Protein AF-A0A9D6FBC2-F1 (afdb_monomer_lite)

Foldseek 3Di:
DQVLLVHDPVVVVCCVVVVDPDDPVSLCSVCVVVVHHSCVVVVVD

Structure (mmCIF, N/CA/C/O backbone):
data_AF-A0A9D6FBC2-F1
#
_entry.id   AF-A0A9D6FBC2-F1
#
loop_
_atom_site.group_PDB
_atom_site.id
_atom_site.type_symbol
_atom_site.label_atom_id
_atom_site.label_alt_id
_atom_site.label_comp_id
_atom_site.label_asym_id
_atom_site.label_entity_id
_atom_site.label_seq_id
_atom_site.pdbx_PDB_ins_code
_atom_site.Cartn_x
_atom_site.Cartn_y
_atom_site.Cartn_z
_atom_site.occupancy
_atom_site.B_iso_or_equiv
_atom_site.auth_seq_id
_atom_site.auth_comp_id
_atom_site.auth_asym_id
_atom_site.auth_atom_id
_atom_site.pdbx_PDB_model_num
ATOM 1 N N . MET A 1 1 ? 3.880 13.315 -6.558 1.00 63.06 1 MET A N 1
ATOM 2 C CA . MET A 1 1 ? 3.184 12.244 -5.808 1.00 63.06 1 MET A CA 1
ATOM 3 C C . MET A 1 1 ? 4.111 11.052 -5.621 1.00 63.06 1 MET A C 1
ATOM 5 O O . MET A 1 1 ? 4.526 10.826 -4.498 1.00 63.06 1 MET A O 1
ATOM 9 N N . ALA A 1 2 ? 4.525 10.382 -6.704 1.00 66.12 2 ALA A N 1
ATOM 10 C CA . ALA A 1 2 ? 5.402 9.206 -6.667 1.00 66.12 2 ALA A CA 1
ATOM 11 C C . ALA A 1 2 ? 6.686 9.396 -5.829 1.00 66.12 2 ALA A C 1
ATOM 13 O O . ALA A 1 2 ? 6.883 8.674 -4.861 1.00 66.12 2 ALA A O 1
ATOM 14 N N . GLU A 1 3 ? 7.483 10.438 -6.094 1.00 70.31 3 GLU A N 1
ATOM 15 C CA . GLU A 1 3 ? 8.710 10.732 -5.320 1.00 70.31 3 GLU A CA 1
ATOM 16 C C . GLU A 1 3 ? 8.458 10.995 -3.834 1.00 70.31 3 GLU A C 1
ATOM 18 O O . GLU A 1 3 ? 9.269 10.631 -2.992 1.00 70.31 3 GLU A O 1
ATOM 23 N N . ARG A 1 4 ? 7.305 11.579 -3.494 1.00 67.69 4 ARG A N 1
ATOM 24 C CA . ARG A 1 4 ? 6.940 11.895 -2.107 1.00 67.69 4 ARG A CA 1
ATOM 25 C C . ARG A 1 4 ? 6.656 10.638 -1.279 1.00 67.69 4 ARG A C 1
ATOM 27 O O . ARG A 1 4 ? 6.704 10.696 -0.058 1.00 67.69 4 ARG A O 1
ATOM 34 N N . PHE A 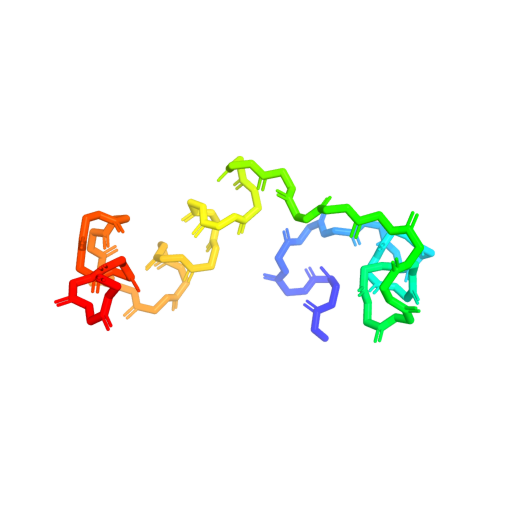1 5 ? 6.367 9.529 -1.955 1.00 71.94 5 PHE A N 1
ATOM 35 C CA . PHE A 1 5 ? 6.068 8.228 -1.367 1.00 71.94 5 PHE A CA 1
ATOM 36 C C . PHE A 1 5 ? 7.095 7.155 -1.772 1.00 71.94 5 PHE A C 1
ATOM 38 O O . PHE A 1 5 ? 6.851 5.973 -1.558 1.00 71.94 5 PHE A O 1
ATOM 45 N N . GLY A 1 6 ? 8.221 7.541 -2.391 1.00 75.12 6 GLY A N 1
ATOM 46 C CA . GLY A 1 6 ? 9.245 6.599 -2.860 1.00 75.12 6 GLY A CA 1
ATOM 47 C C . GLY A 1 6 ? 8.762 5.610 -3.930 1.00 75.12 6 GLY A C 1
ATOM 48 O O . GLY A 1 6 ? 9.352 4.547 -4.091 1.00 75.12 6 GLY A O 1
ATOM 49 N N . LEU A 1 7 ? 7.680 5.932 -4.644 1.00 79.94 7 LEU A N 1
ATOM 50 C CA . LEU A 1 7 ? 7.094 5.064 -5.663 1.00 79.94 7 LEU A CA 1
ATOM 51 C C . LEU A 1 7 ? 7.766 5.276 -7.015 1.00 79.94 7 LEU A C 1
ATOM 53 O O . LEU A 1 7 ? 8.069 6.409 -7.400 1.00 79.94 7 LEU A O 1
ATOM 57 N N . ASP A 1 8 ? 7.893 4.196 -7.783 1.00 85.19 8 ASP A N 1
ATOM 58 C CA . ASP A 1 8 ? 8.204 4.310 -9.201 1.00 85.19 8 ASP A CA 1
ATOM 59 C C . ASP A 1 8 ? 7.068 5.043 -9.937 1.00 85.19 8 ASP A C 1
ATOM 61 O O . ASP A 1 8 ? 5.874 4.811 -9.715 1.00 85.19 8 ASP A O 1
ATOM 65 N N . ARG A 1 9 ? 7.444 5.966 -10.823 1.00 84.88 9 ARG A N 1
ATOM 66 C CA . ARG A 1 9 ? 6.489 6.824 -11.537 1.00 84.88 9 ARG A CA 1
ATOM 67 C C . ARG A 1 9 ? 5.620 6.009 -12.496 1.00 84.88 9 ARG A C 1
ATOM 69 O O . ARG A 1 9 ? 4.441 6.315 -12.649 1.00 84.88 9 ARG A O 1
ATOM 76 N N . SER A 1 10 ? 6.186 4.970 -13.108 1.00 87.25 10 SER A N 1
ATOM 77 C CA . SER A 1 10 ? 5.475 4.072 -14.025 1.00 87.25 10 SER A CA 1
ATOM 78 C C . SER A 1 10 ? 4.504 3.184 -13.255 1.00 87.25 10 SER A C 1
ATOM 80 O O . SER A 1 10 ? 3.367 3.011 -13.684 1.00 87.25 10 SER A O 1
ATOM 82 N N . TYR A 1 11 ? 4.911 2.705 -12.076 1.00 85.88 11 TYR A N 1
ATOM 83 C CA . TYR A 1 11 ? 4.028 1.981 -11.162 1.00 85.88 11 TYR A CA 1
ATOM 84 C C . TYR A 1 11 ? 2.793 2.807 -10.775 1.00 85.88 11 TYR A C 1
ATOM 86 O O . TYR A 1 11 ? 1.667 2.325 -10.903 1.00 85.88 11 TYR A O 1
ATOM 94 N N . LEU A 1 12 ? 2.988 4.062 -10.349 1.00 84.50 12 LEU A N 1
ATOM 95 C CA . LEU A 1 12 ? 1.870 4.947 -10.008 1.00 84.50 12 LEU A CA 1
ATOM 96 C C . LEU A 1 12 ? 0.951 5.172 -11.218 1.00 84.50 12 LEU A C 1
ATOM 98 O O . LEU A 1 12 ? -0.269 5.115 -11.094 1.00 84.50 12 LEU A O 1
ATOM 102 N N . ALA A 1 13 ? 1.534 5.358 -12.401 1.00 87.88 13 ALA A N 1
ATOM 103 C CA . ALA A 1 13 ? 0.778 5.604 -13.619 1.00 87.88 13 ALA A CA 1
ATOM 104 C C . ALA A 1 13 ? 0.014 4.358 -14.128 1.00 87.88 13 ALA A C 1
ATOM 106 O O . ALA A 1 13 ? -1.000 4.499 -14.813 1.00 87.88 13 ALA A O 1
ATOM 107 N N . ASP A 1 14 ? 0.477 3.142 -13.830 1.00 90.62 14 ASP A N 1
ATOM 108 C CA . ASP A 1 14 ? -0.259 1.896 -14.096 1.00 90.62 14 ASP A CA 1
ATOM 109 C C . ASP A 1 14 ? -1.439 1.723 -13.134 1.00 90.62 14 ASP A C 1
ATOM 111 O O . ASP A 1 14 ? -2.523 1.307 -13.553 1.00 90.62 14 ASP A O 1
ATOM 115 N N . VAL A 1 15 ? -1.239 2.074 -11.862 1.00 88.75 15 VAL A N 1
ATOM 116 C CA . VAL A 1 15 ? -2.286 2.082 -10.834 1.00 88.75 15 VAL A CA 1
ATOM 117 C C . VAL A 1 15 ? -3.407 3.057 -11.198 1.00 88.75 15 VAL A C 1
ATOM 119 O O . VAL A 1 15 ? -4.570 2.667 -11.215 1.00 88.75 15 VAL A O 1
ATOM 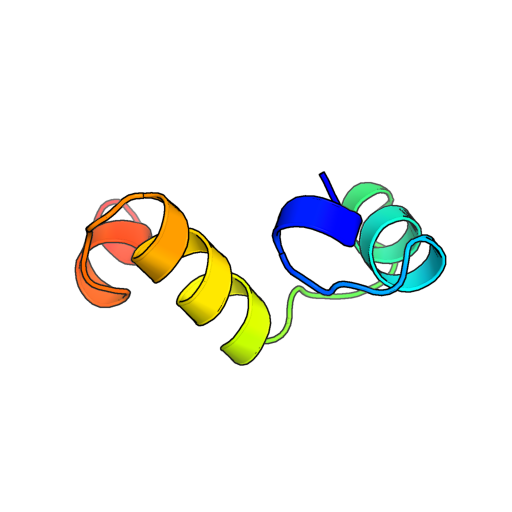122 N N . GLU A 1 16 ? -3.075 4.302 -11.551 1.00 86.00 16 GLU A N 1
ATOM 123 C CA . GLU A 1 16 ? -4.069 5.330 -11.909 1.00 86.00 16 GLU A CA 1
ATOM 124 C C . GLU A 1 16 ? -4.885 4.956 -13.156 1.00 86.00 16 GLU A C 1
ATOM 126 O O . GLU A 1 16 ? -6.039 5.352 -13.293 1.00 86.00 16 GLU A O 1
ATOM 131 N N . ARG A 1 17 ? -4.304 4.154 -14.057 1.00 92.00 17 ARG A N 1
ATOM 132 C CA . ARG A 1 17 ? -4.983 3.622 -15.250 1.00 92.00 17 ARG A CA 1
ATOM 133 C C . ARG A 1 17 ? -5.750 2.322 -14.993 1.00 92.00 17 ARG A C 1
ATOM 135 O O . ARG A 1 17 ? -6.282 1.752 -15.942 1.00 92.00 17 ARG A O 1
ATOM 142 N N . GLY A 1 18 ? -5.763 1.816 -13.758 1.00 88.81 18 GLY A N 1
ATOM 143 C CA . GLY A 1 18 ? -6.419 0.55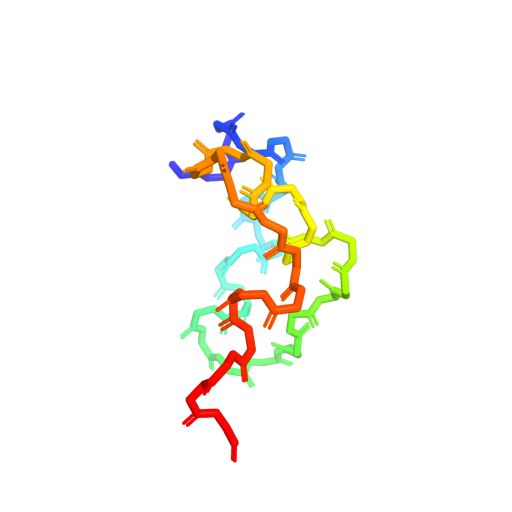7 -13.397 1.00 88.81 18 GLY A CA 1
ATOM 144 C C . GLY A 1 18 ? -5.746 -0.695 -13.971 1.00 88.81 18 GLY A C 1
ATOM 145 O O . GLY A 1 18 ? -6.333 -1.772 -13.946 1.00 88.81 18 GLY A O 1
ATOM 146 N N . LYS A 1 19 ? -4.515 -0.585 -14.490 1.00 90.88 19 LYS A N 1
ATOM 147 C CA . LYS A 1 19 ? -3.763 -1.729 -15.032 1.00 90.88 19 LYS A CA 1
ATOM 148 C C . LYS A 1 19 ? -3.192 -2.627 -13.936 1.00 90.88 19 LYS A C 1
ATOM 150 O O . LYS A 1 19 ? -2.868 -3.783 -14.200 1.00 90.88 19 LYS A O 1
ATOM 155 N N . ARG A 1 20 ? -3.025 -2.093 -12.723 1.00 85.50 20 ARG A N 1
ATOM 156 C CA . ARG A 1 20 ? -2.503 -2.806 -11.552 1.00 85.50 20 ARG A CA 1
ATOM 157 C C . ARG A 1 20 ? -3.244 -2.389 -10.289 1.00 85.50 20 ARG A C 1
ATOM 159 O O . ARG A 1 20 ? -3.547 -1.215 -10.103 1.00 85.50 20 ARG A O 1
ATOM 166 N N . ASN A 1 21 ? -3.434 -3.346 -9.387 1.00 86.19 21 ASN A N 1
ATOM 167 C CA . ASN A 1 21 ? -3.861 -3.053 -8.024 1.00 86.19 21 ASN A CA 1
ATOM 168 C C . ASN A 1 21 ? -2.727 -2.387 -7.237 1.00 86.19 21 ASN A C 1
ATOM 170 O O . ASN A 1 21 ? -1.544 -2.704 -7.411 1.00 86.19 21 ASN A O 1
ATOM 174 N N . VAL A 1 22 ? -3.101 -1.490 -6.327 1.00 85.69 22 VAL A N 1
ATOM 175 C CA .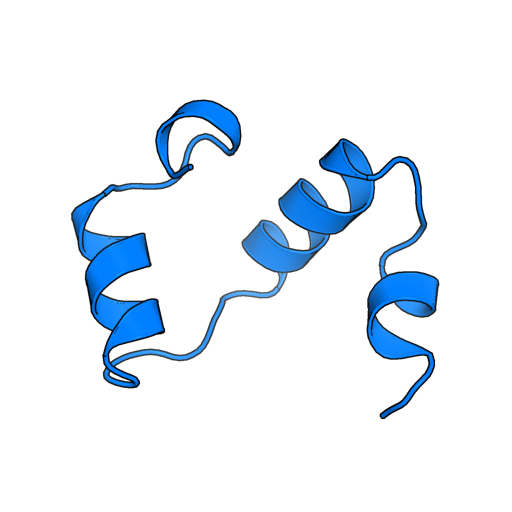 VAL A 1 22 ? -2.169 -0.935 -5.346 1.00 85.69 22 VAL A CA 1
ATOM 176 C C . VAL A 1 22 ? -1.711 -2.037 -4.392 1.00 85.69 22 VAL A C 1
ATOM 178 O O . VAL A 1 22 ? -2.523 -2.770 -3.832 1.00 85.69 22 VAL A O 1
ATOM 181 N N . ALA A 1 23 ? -0.398 -2.140 -4.192 1.00 85.94 23 ALA A N 1
ATOM 182 C CA . ALA A 1 23 ? 0.184 -3.036 -3.204 1.00 85.94 23 ALA A CA 1
ATOM 183 C C . ALA A 1 23 ? -0.032 -2.481 -1.790 1.00 85.94 23 ALA A C 1
ATOM 185 O O . ALA A 1 23 ? 0.044 -1.270 -1.573 1.00 85.94 23 ALA A O 1
ATOM 186 N N . LEU A 1 24 ? -0.233 -3.371 -0.816 1.00 83.62 24 LEU A N 1
ATOM 187 C CA . LEU A 1 24 ? -0.514 -2.997 0.574 1.00 83.62 24 LEU A CA 1
ATOM 188 C C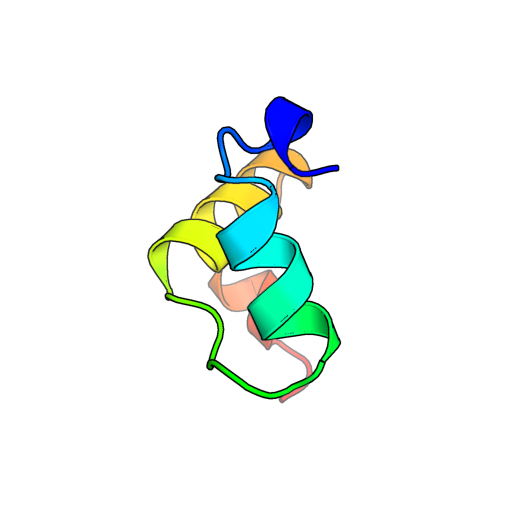 . LEU A 1 24 ? 0.573 -2.095 1.185 1.00 83.62 24 LEU A C 1
ATOM 190 O O . LEU A 1 24 ? 0.250 -1.137 1.879 1.00 83.62 24 LEU A O 1
ATOM 194 N N . VAL A 1 25 ? 1.843 -2.335 0.848 1.00 85.62 25 VAL A N 1
ATOM 195 C CA . VAL A 1 25 ? 2.981 -1.511 1.297 1.00 85.62 25 VAL A CA 1
ATOM 196 C C . VAL A 1 25 ? 2.855 -0.042 0.873 1.00 85.62 25 VAL A C 1
ATOM 198 O O . VAL A 1 25 ? 3.231 0.861 1.611 1.00 85.62 25 VAL A O 1
ATOM 201 N N . HIS A 1 26 ? 2.260 0.237 -0.289 1.00 85.38 26 HIS A N 1
ATOM 202 C CA . HIS A 1 26 ? 2.074 1.612 -0.752 1.00 85.38 26 HIS A CA 1
ATOM 203 C C . HIS A 1 26 ? 0.905 2.304 -0.044 1.00 85.38 26 HIS A C 1
ATOM 205 O O . HIS A 1 26 ? 0.966 3.507 0.198 1.00 85.38 26 HIS A O 1
ATOM 211 N N . LEU A 1 27 ? -0.126 1.551 0.350 1.00 88.81 27 LEU A N 1
ATOM 212 C CA . LEU A 1 27 ? -1.204 2.059 1.206 1.00 88.81 27 LEU A CA 1
ATOM 213 C C . LEU A 1 27 ? -0.692 2.374 2.611 1.00 88.81 27 LEU A C 1
ATOM 215 O O . LEU A 1 27 ? -1.107 3.366 3.202 1.00 88.81 27 LEU A O 1
ATOM 219 N N . GLU A 1 28 ? 0.233 1.564 3.125 1.00 90.31 28 GLU A N 1
ATOM 220 C CA . GLU A 1 28 ? 0.905 1.821 4.397 1.00 90.31 28 GLU A CA 1
ATOM 221 C C . GLU A 1 28 ? 1.732 3.109 4.347 1.00 90.31 28 GLU A C 1
ATOM 223 O O . GLU A 1 28 ? 1.573 3.970 5.212 1.00 90.31 28 GLU A O 1
ATOM 228 N N . ILE A 1 29 ? 2.532 3.297 3.294 1.00 88.19 29 ILE A N 1
ATOM 229 C CA . ILE A 1 29 ? 3.300 4.531 3.071 1.00 88.19 29 ILE A CA 1
ATOM 230 C C . ILE A 1 29 ? 2.374 5.756 2.989 1.00 88.19 29 ILE A C 1
ATOM 232 O O . ILE A 1 29 ? 2.661 6.800 3.576 1.00 88.19 29 ILE A O 1
ATOM 236 N N . MET A 1 30 ? 1.235 5.640 2.299 1.00 86.75 30 MET A N 1
ATOM 237 C CA . MET A 1 30 ? 0.236 6.712 2.247 1.00 86.75 30 MET A CA 1
ATOM 238 C C . MET A 1 30 ? -0.369 6.995 3.628 1.00 86.75 30 MET A C 1
ATOM 240 O O . MET A 1 30 ? -0.448 8.155 4.026 1.00 86.75 30 MET A O 1
ATOM 244 N N . ALA A 1 31 ? -0.757 5.961 4.380 1.00 92.06 31 ALA A N 1
ATOM 245 C CA . ALA A 1 31 ? -1.312 6.106 5.726 1.00 92.06 31 ALA A CA 1
ATOM 246 C C . ALA A 1 31 ? -0.322 6.799 6.679 1.00 92.06 31 ALA A C 1
ATOM 248 O O . ALA A 1 31 ? -0.704 7.742 7.376 1.00 92.06 31 ALA A O 1
ATOM 249 N N . GLN A 1 32 ? 0.957 6.410 6.633 1.00 89.94 32 GLN A N 1
ATOM 250 C CA . GLN A 1 32 ? 2.039 7.067 7.370 1.00 89.94 32 GLN A CA 1
ATOM 251 C C . GLN A 1 32 ? 2.198 8.537 6.961 1.00 89.94 32 GLN A C 1
ATOM 253 O O . GLN A 1 32 ? 2.265 9.406 7.828 1.00 89.94 32 GLN A O 1
ATOM 258 N N . GLY A 1 33 ? 2.183 8.838 5.658 1.00 86.44 33 GLY A N 1
ATOM 259 C CA . GLY A 1 33 ? 2.252 10.212 5.148 1.00 86.44 33 GLY A CA 1
ATOM 260 C C . GLY A 1 33 ? 1.074 11.097 5.578 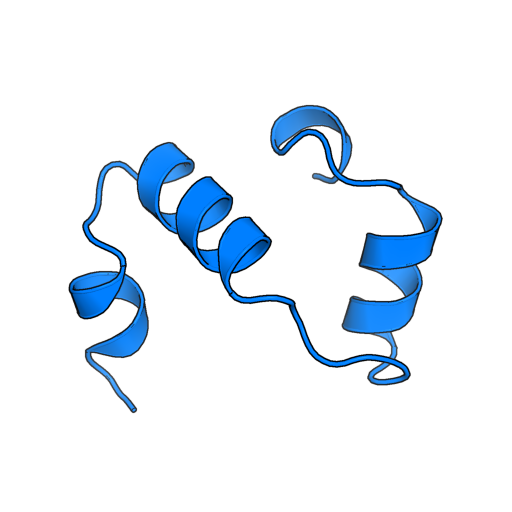1.00 86.44 33 GLY A C 1
ATOM 261 O O . GLY A 1 33 ? 1.235 12.308 5.717 1.00 86.44 33 GLY A O 1
ATOM 262 N N . PHE A 1 34 ? -0.093 10.501 5.832 1.00 88.88 34 PHE A N 1
ATOM 263 C CA . PHE A 1 34 ? -1.264 11.181 6.391 1.00 88.88 34 PHE A CA 1
ATOM 264 C C . PHE A 1 34 ? -1.303 11.194 7.930 1.00 88.88 34 PHE A C 1
ATOM 266 O O . PHE A 1 34 ? -2.194 11.822 8.500 1.00 88.88 34 PHE A O 1
ATOM 273 N N . GLY A 1 35 ? -0.373 10.519 8.613 1.00 93.19 35 GLY A N 1
ATOM 274 C CA . GLY A 1 35 ? -0.347 10.423 10.076 1.00 93.19 35 GLY A CA 1
ATOM 275 C C . GLY A 1 35 ? -1.490 9.589 10.669 1.00 93.19 35 GLY A C 1
ATOM 276 O O . GLY A 1 35 ? -1.898 9.822 11.806 1.00 93.19 35 GLY A O 1
ATOM 277 N N . ILE A 1 36 ? -2.035 8.636 9.909 1.00 95.06 36 ILE A N 1
ATOM 278 C CA . ILE A 1 36 ? -3.126 7.749 10.341 1.00 95.06 36 ILE A CA 1
ATOM 279 C C . ILE A 1 36 ? -2.695 6.280 10.284 1.00 95.06 36 ILE A C 1
ATOM 281 O O . ILE A 1 36 ? -1.740 5.918 9.603 1.00 95.06 36 ILE A O 1
ATOM 285 N N . SER A 1 37 ? -3.424 5.401 10.977 1.00 93.94 37 SER A N 1
ATOM 286 C CA . SER A 1 37 ? -3.222 3.957 10.828 1.00 93.94 37 SER A CA 1
ATOM 287 C C . SER A 1 37 ? -3.774 3.454 9.492 1.00 93.94 37 SER A C 1
ATOM 289 O O . SER A 1 37 ? -4.749 3.997 8.963 1.00 93.94 37 SER A O 1
ATOM 291 N N . ILE A 1 38 ? -3.212 2.355 8.980 1.00 91.06 38 ILE A N 1
ATOM 292 C CA . ILE A 1 38 ? -3.750 1.703 7.779 1.00 91.06 38 ILE A CA 1
ATOM 293 C C . ILE A 1 38 ? -5.201 1.248 7.991 1.00 91.06 38 ILE A C 1
ATOM 295 O O . ILE A 1 38 ? -6.033 1.441 7.118 1.00 91.06 38 ILE A O 1
ATOM 299 N N . ALA A 1 39 ? -5.567 0.781 9.189 1.00 93.19 39 ALA A N 1
ATOM 300 C CA . ALA A 1 39 ? -6.958 0.460 9.515 1.00 93.19 39 ALA A CA 1
ATOM 301 C C . ALA A 1 39 ? -7.898 1.669 9.337 1.00 93.19 39 ALA A C 1
ATOM 303 O O . ALA A 1 39 ? -9.018 1.524 8.853 1.00 93.19 39 ALA A O 1
ATOM 304 N N . ARG A 1 40 ? -7.437 2.885 9.667 1.00 93.62 40 ARG A N 1
ATOM 305 C CA . ARG A 1 40 ? -8.222 4.109 9.466 1.00 93.62 40 ARG A CA 1
ATOM 306 C C . ARG A 1 40 ? -8.356 4.484 7.991 1.00 93.62 40 ARG A C 1
ATOM 308 O O . ARG A 1 40 ? -9.421 4.964 7.606 1.00 93.62 40 ARG A O 1
ATOM 315 N N . LEU A 1 41 ? -7.341 4.207 7.171 1.00 91.06 41 LEU A N 1
ATOM 316 C CA . LEU A 1 41 ? -7.407 4.348 5.711 1.00 91.06 41 LEU A CA 1
ATOM 317 C C . LEU A 1 41 ? -8.551 3.504 5.110 1.00 91.06 41 LEU A C 1
ATOM 319 O O . LEU A 1 41 ? -9.228 3.952 4.192 1.00 91.06 41 LEU A O 1
ATOM 323 N N . PHE A 1 42 ? -8.800 2.321 5.679 1.00 91.69 42 PHE A N 1
ATOM 324 C CA . PHE A 1 42 ? -9.824 1.367 5.237 1.00 91.69 42 PHE A CA 1
ATOM 325 C C . PHE A 1 42 ? -11.179 1.499 5.955 1.00 91.69 42 PHE A C 1
ATOM 327 O O . PHE A 1 42 ? -12.103 0.759 5.652 1.00 91.69 42 PHE A O 1
ATOM 334 N N . SER A 1 43 ? -11.342 2.449 6.877 1.00 91.69 43 SER A N 1
ATOM 335 C CA . SER A 1 43 ? -12.507 2.520 7.784 1.00 91.69 43 SER A CA 1
ATOM 336 C C . SER A 1 43 ? -13.876 2.805 7.138 1.00 91.69 43 SER A C 1
ATOM 338 O O . SER A 1 43 ? -14.881 2.839 7.845 1.00 91.69 43 SER A O 1
ATOM 340 N N . ARG A 1 44 ? -13.929 3.055 5.824 1.00 80.62 44 ARG A N 1
ATOM 341 C CA . ARG A 1 44 ? -15.159 3.342 5.058 1.00 80.62 44 ARG A CA 1
ATOM 342 C C . ARG A 1 44 ? -15.429 2.341 3.927 1.00 80.62 44 ARG A C 1
ATOM 344 O O . ARG A 1 44 ? -16.278 2.622 3.082 1.00 80.62 44 ARG A O 1
ATOM 351 N N . LEU A 1 45 ? -14.685 1.237 3.900 1.00 67.00 45 LEU A N 1
ATOM 352 C CA . LEU A 1 45 ? -15.008 0.035 3.128 1.00 67.00 45 LEU A CA 1
ATOM 353 C C . LEU A 1 45 ? -15.869 -0.888 3.991 1.00 67.00 45 LEU A C 1
ATOM 355 O O . LEU A 1 45 ? -16.790 -1.501 3.415 1.00 67.00 45 LEU A O 1
#

Secondary structure (DSSP, 8-state):
-GGGGT--HHHHHHHHTTSSPPPHHHHHHHHHHTTS-HHHHTTT-

Radius of gyration: 10.94 Å; chains: 1; bounding box: 24×15×26 Å

Sequence (45 aa):
MAERFGLDRSYLADVERGKRNVALVHLEIMAQGFGISIARLFSRL

pLDDT: mean 85.29, std 7.96, range [63.06, 95.06]